Protein AF-A0A068NW41-F1 (afdb_monomer_lite)

Foldseek 3Di:
DLLVVLVVVVVVQLVQCVVVCVVVDPCCLVWDAGPVGFIFNDDDPVLQVVLLVCLVPVDDDDPDPPPDDFDPAWDFDQDPVRDTDTDGPVPRPRDDDDDPDDDPVNVSSSSCRTGPDD

Radius of gyration: 18.65 Å; chains: 1; bounding box: 36×26×56 Å

Secondary structure (DSSP, 8-state):
-HHHHHHHHHHHHHHHHHHTTGGG-TTGGG-EE-TTS-EE---SHHHHHHHHHHHHHSPP-TTSTT---PPSS-EEEE-TTS-EEEE-GGGS-S---------HHHHHHHTTTTTS--

Organism: NCBI:txid661478

Sequence (118 aa):
MAWEATLIRQLVDLREMDEIGTLKNEYRYFGVSAPRGSSWYNFDPASFLECGVRGTFGGWEQDDSTTRAYVPGQVAALNLEGQIVSVNPEDTGDPVIEVPEISWGQFREFLLCGQQYE

pLDDT: mean 76.51, std 11.96, range [41.84, 94.69]

Structure (mmCIF, N/CA/C/O backbone):
data_AF-A0A068NW41-F1
#
_entry.id   AF-A0A068NW41-F1
#
loop_
_atom_site.group_PDB
_atom_site.id
_atom_site.type_symbol
_atom_site.label_atom_id
_atom_site.label_alt_id
_atom_site.label_comp_id
_atom_site.label_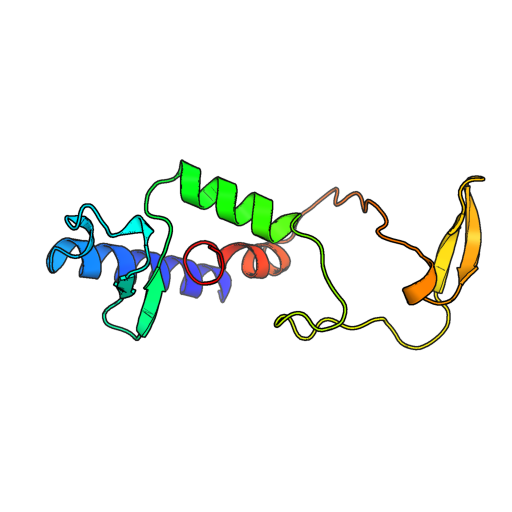asym_id
_atom_site.label_entity_id
_atom_site.label_seq_id
_atom_site.pdbx_PDB_ins_code
_atom_site.Cartn_x
_atom_site.Cartn_y
_atom_site.Cartn_z
_atom_site.occupancy
_atom_site.B_iso_or_equiv
_atom_site.auth_seq_id
_atom_site.auth_comp_id
_atom_site.auth_asym_id
_atom_site.auth_atom_id
_atom_site.pdbx_PDB_model_num
ATOM 1 N N . MET A 1 1 ? 16.597 -4.705 11.335 1.00 58.88 1 MET A N 1
ATOM 2 C CA . MET A 1 1 ? 16.774 -4.238 9.925 1.00 58.88 1 MET A CA 1
ATOM 3 C C . MET A 1 1 ? 15.649 -3.270 9.539 1.00 58.88 1 MET A C 1
ATOM 5 O O . MET A 1 1 ? 14.707 -3.146 10.306 1.00 58.88 1 MET A O 1
ATOM 9 N N . ALA A 1 2 ? 15.712 -2.571 8.395 1.00 71.12 2 ALA A N 1
ATOM 10 C CA . ALA A 1 2 ? 14.680 -1.587 8.015 1.00 71.12 2 ALA A CA 1
ATOM 11 C C . ALA A 1 2 ? 13.273 -2.202 7.838 1.00 71.12 2 ALA A C 1
ATOM 13 O O . ALA A 1 2 ? 12.301 -1.623 8.307 1.00 71.12 2 ALA A O 1
ATOM 14 N N . TRP A 1 3 ? 13.167 -3.397 7.241 1.00 70.62 3 TRP A N 1
ATOM 15 C CA . TRP A 1 3 ? 11.891 -4.114 7.075 1.00 70.62 3 TRP A CA 1
ATOM 16 C C . TRP A 1 3 ? 11.259 -4.520 8.418 1.00 70.62 3 TRP A C 1
ATOM 18 O O . TRP A 1 3 ? 10.056 -4.397 8.621 1.00 70.62 3 TRP A O 1
ATOM 28 N N . GLU A 1 4 ? 12.087 -4.956 9.364 1.00 77.12 4 GLU A N 1
ATOM 29 C CA . GLU A 1 4 ? 11.669 -5.378 10.702 1.00 77.12 4 GLU A CA 1
ATOM 30 C C . GLU A 1 4 ? 11.113 -4.194 11.500 1.00 77.12 4 GLU A C 1
ATOM 32 O O . GLU A 1 4 ? 10.090 -4.318 12.167 1.00 77.12 4 GLU A O 1
ATOM 37 N N . ALA A 1 5 ? 11.737 -3.019 11.367 1.00 82.00 5 ALA A N 1
ATOM 38 C CA . ALA A 1 5 ? 11.238 -1.788 11.970 1.00 82.00 5 ALA A CA 1
ATOM 39 C C . ALA A 1 5 ? 9.856 -1.391 11.415 1.00 82.00 5 ALA A C 1
ATOM 41 O O . ALA A 1 5 ? 8.996 -0.976 12.192 1.00 82.00 5 ALA A O 1
ATOM 42 N N . THR A 1 6 ? 9.618 -1.563 10.107 1.00 78.69 6 THR A N 1
ATOM 43 C CA . THR A 1 6 ? 8.300 -1.339 9.485 1.00 78.69 6 THR A CA 1
ATOM 44 C C . THR A 1 6 ? 7.242 -2.279 10.061 1.00 78.69 6 THR A C 1
ATOM 46 O O . THR A 1 6 ? 6.189 -1.813 10.494 1.00 78.69 6 THR A O 1
ATOM 49 N N . LEU A 1 7 ? 7.537 -3.581 10.146 1.00 77.88 7 LEU A N 1
ATOM 50 C CA . LEU A 1 7 ? 6.605 -4.566 10.706 1.00 77.88 7 LEU A CA 1
ATOM 51 C C . LEU A 1 7 ? 6.295 -4.291 12.178 1.00 77.88 7 LEU A C 1
ATOM 53 O O . LEU A 1 7 ? 5.133 -4.288 12.576 1.00 77.88 7 LEU A O 1
ATOM 57 N N . ILE A 1 8 ? 7.321 -4.013 12.988 1.00 85.62 8 ILE A N 1
ATOM 58 C CA . ILE A 1 8 ? 7.133 -3.656 14.397 1.00 85.62 8 ILE A CA 1
ATOM 59 C C . ILE A 1 8 ? 6.238 -2.423 14.496 1.00 85.62 8 ILE A C 1
ATOM 61 O O . ILE A 1 8 ? 5.291 -2.419 15.276 1.00 85.62 8 ILE A O 1
ATOM 65 N N . ARG A 1 9 ? 6.478 -1.392 13.683 1.00 84.94 9 ARG A N 1
ATOM 66 C CA . ARG A 1 9 ? 5.649 -0.188 13.696 1.00 84.94 9 ARG A CA 1
ATOM 67 C C . ARG A 1 9 ? 4.185 -0.487 13.367 1.00 84.94 9 ARG A C 1
ATOM 69 O O . ARG A 1 9 ? 3.306 -0.022 14.089 1.00 84.94 9 ARG A O 1
ATOM 76 N N . GLN A 1 10 ? 3.930 -1.276 12.329 1.00 84.06 10 GLN A N 1
ATOM 77 C CA . GLN A 1 10 ? 2.578 -1.673 11.937 1.00 84.06 10 GLN A CA 1
ATOM 78 C C . GLN A 1 10 ? 1.863 -2.458 13.043 1.00 84.06 10 GLN A C 1
ATOM 80 O O . GLN A 1 10 ? 0.703 -2.184 13.342 1.00 84.06 10 GLN A O 1
ATOM 85 N N . LEU A 1 11 ? 2.570 -3.372 13.715 1.00 87.12 11 LEU A N 1
ATOM 86 C CA . LEU A 1 11 ? 2.031 -4.120 14.854 1.00 87.12 11 LEU A CA 1
ATOM 87 C C . LEU A 1 11 ? 1.670 -3.210 16.031 1.00 87.12 11 LEU A C 1
ATOM 89 O O . LEU A 1 11 ? 0.625 -3.398 16.652 1.00 87.12 11 LEU A O 1
ATOM 93 N N . VAL A 1 12 ? 2.510 -2.217 16.343 1.00 90.94 12 VAL A N 1
ATOM 94 C CA . VAL A 1 12 ? 2.203 -1.270 17.423 1.00 90.94 12 VAL A CA 1
ATOM 95 C C . VAL A 1 12 ? 1.027 -0.366 17.033 1.00 90.94 12 VAL A C 1
ATOM 97 O O . VAL A 1 12 ? 0.210 -0.059 17.894 1.00 90.94 12 VAL A O 1
ATOM 100 N N . ASP A 1 13 ? 0.900 0.054 15.767 1.00 90.94 13 ASP A N 1
ATOM 101 C CA . ASP A 1 13 ? -0.246 0.859 15.305 1.00 90.94 13 ASP A CA 1
ATOM 102 C C . ASP A 1 13 ? -1.554 0.063 15.456 1.00 90.94 13 ASP A C 1
ATOM 104 O O . ASP A 1 13 ? -2.508 0.562 16.049 1.00 90.94 13 ASP A O 1
ATOM 108 N N . LEU A 1 14 ? -1.582 -1.194 14.994 1.00 88.19 14 LEU A N 1
ATOM 109 C CA . LEU A 1 14 ? -2.744 -2.081 15.125 1.00 88.19 14 LEU A CA 1
ATOM 110 C C . LEU A 1 14 ? -3.146 -2.301 16.583 1.00 88.19 14 LEU A C 1
ATOM 112 O O . LEU A 1 14 ? -4.325 -2.210 16.919 1.00 88.19 14 LEU A O 1
ATOM 116 N N . ARG A 1 15 ? -2.166 -2.562 17.452 1.00 91.00 15 ARG A N 1
ATOM 117 C CA . ARG A 1 15 ? -2.417 -2.790 18.874 1.00 91.00 15 ARG A CA 1
ATOM 118 C C . ARG A 1 15 ? -3.016 -1.560 19.550 1.00 91.00 15 ARG A C 1
ATOM 120 O O . ARG A 1 15 ? -4.010 -1.683 20.254 1.00 91.00 15 ARG A O 1
ATOM 127 N N . GLU A 1 16 ? -2.444 -0.381 19.328 1.00 93.31 16 GLU A N 1
ATOM 128 C CA . GLU A 1 16 ? -2.970 0.849 19.927 1.00 93.31 16 GLU A CA 1
ATOM 129 C C . GLU A 1 16 ? -4.366 1.186 19.392 1.00 93.31 16 GLU A C 1
ATOM 131 O O . GLU A 1 16 ? -5.232 1.597 20.161 1.00 93.31 16 GLU A O 1
ATOM 136 N N . MET A 1 17 ? -4.615 0.967 18.095 1.00 93.50 17 MET A N 1
ATOM 137 C CA . MET A 1 17 ? -5.943 1.140 17.500 1.00 93.50 17 MET A CA 1
ATOM 138 C C . MET A 1 17 ? -6.986 0.178 18.087 1.00 93.50 17 MET A C 1
ATOM 140 O O . MET A 1 17 ? -8.148 0.564 18.221 1.00 93.50 17 MET A O 1
ATOM 144 N N . ASP A 1 18 ? -6.606 -1.050 18.445 1.00 93.00 18 ASP A N 1
ATOM 145 C CA . ASP A 1 18 ? -7.497 -1.980 19.148 1.00 93.00 18 ASP A CA 1
ATOM 146 C C . ASP A 1 18 ? -7.773 -1.518 20.589 1.00 93.00 18 ASP A C 1
ATOM 148 O O . ASP A 1 18 ? -8.930 -1.448 21.017 1.00 93.00 18 ASP A O 1
ATOM 152 N N . GLU A 1 19 ? -6.720 -1.111 21.308 1.00 94.69 19 GLU A N 1
ATOM 153 C CA . GLU A 1 19 ? -6.788 -0.643 22.699 1.00 94.69 19 GLU A CA 1
ATOM 154 C C . GLU A 1 19 ? -7.717 0.575 22.857 1.00 94.69 19 GLU A C 1
ATOM 156 O O . GLU A 1 19 ? -8.495 0.635 23.812 1.00 94.69 19 GLU A O 1
ATOM 161 N N . ILE A 1 20 ? -7.706 1.513 21.902 1.00 93.19 20 ILE A N 1
ATOM 162 C CA . ILE A 1 20 ? -8.591 2.695 21.913 1.00 93.19 20 ILE A CA 1
ATOM 163 C C . ILE A 1 20 ? -9.933 2.471 21.198 1.00 93.19 20 ILE A C 1
ATOM 165 O O . ILE A 1 20 ? -10.765 3.375 21.141 1.00 93.19 20 ILE A O 1
ATOM 169 N N . GLY A 1 21 ? -10.169 1.273 20.657 1.00 93.31 21 GLY A N 1
ATOM 170 C CA . GLY A 1 21 ? -11.427 0.897 20.013 1.00 93.31 21 GLY A CA 1
ATOM 171 C C . GLY A 1 21 ? -11.612 1.386 18.574 1.00 93.31 21 GLY A C 1
ATOM 172 O O . GLY A 1 21 ? -12.683 1.158 18.013 1.00 93.31 21 GLY A O 1
ATOM 173 N N . THR A 1 22 ? -10.597 1.982 17.939 1.00 93.31 22 THR A N 1
ATOM 174 C CA . THR A 1 22 ? -10.629 2.378 16.517 1.00 93.31 22 THR A CA 1
ATOM 175 C C . THR A 1 22 ? -10.993 1.199 15.613 1.00 93.31 22 THR A C 1
ATOM 177 O O . THR A 1 22 ? -11.809 1.351 14.706 1.00 93.31 22 THR A O 1
ATOM 180 N N . LEU A 1 23 ? -10.470 -0.002 15.892 1.00 90.94 23 LEU A N 1
ATOM 181 C CA . LEU A 1 23 ? -10.764 -1.201 15.090 1.00 90.94 23 LEU A CA 1
ATOM 182 C C . LEU A 1 23 ? -12.200 -1.725 15.253 1.00 90.94 23 LEU A C 1
ATOM 184 O O . LEU A 1 23 ? -12.669 -2.511 14.430 1.00 90.94 23 LEU A O 1
ATOM 188 N N . LYS A 1 24 ? -12.926 -1.275 16.282 1.00 91.94 24 LYS A N 1
ATOM 189 C CA . LYS A 1 24 ? -14.337 -1.631 16.502 1.00 91.94 24 LYS A CA 1
ATOM 190 C C . LYS A 1 24 ? -15.285 -0.772 15.666 1.00 91.94 24 LYS A C 1
ATOM 192 O O . LYS A 1 24 ? -16.465 -1.094 15.584 1.00 91.94 24 LYS A O 1
ATOM 197 N N . ASN A 1 25 ? -14.784 0.296 15.040 1.00 90.94 25 ASN A N 1
ATOM 198 C CA . ASN A 1 25 ? -15.554 1.097 14.101 1.00 90.94 25 ASN A CA 1
ATOM 199 C C . ASN A 1 25 ? -15.933 0.242 12.877 1.00 90.94 25 ASN A C 1
ATOM 201 O O . ASN A 1 25 ? -15.064 -0.313 12.199 1.00 90.94 25 ASN A O 1
ATOM 205 N N . GLU A 1 26 ? -17.229 0.135 12.591 1.00 91.00 26 GLU A N 1
ATOM 206 C CA . GLU A 1 26 ? -17.747 -0.576 11.416 1.00 91.00 26 GLU A CA 1
ATOM 207 C C . GLU A 1 26 ? -17.349 0.112 10.100 1.00 91.00 26 GLU A C 1
ATOM 209 O O . GLU A 1 26 ? -17.138 -0.556 9.091 1.00 91.00 26 GLU A O 1
ATOM 214 N N . TYR A 1 27 ? -17.120 1.427 10.141 1.00 88.62 27 TYR A N 1
ATOM 215 C CA . TYR A 1 27 ? -16.691 2.246 9.007 1.00 88.62 27 TYR A CA 1
ATOM 216 C C . TYR A 1 27 ? -15.165 2.315 8.844 1.00 88.62 27 TYR A C 1
ATOM 218 O O . TYR A 1 27 ? -14.676 3.108 8.047 1.00 88.62 27 TYR A O 1
ATOM 226 N N . ARG A 1 28 ? -14.381 1.509 9.577 1.00 89.25 28 ARG A N 1
ATOM 227 C CA . ARG A 1 28 ? -12.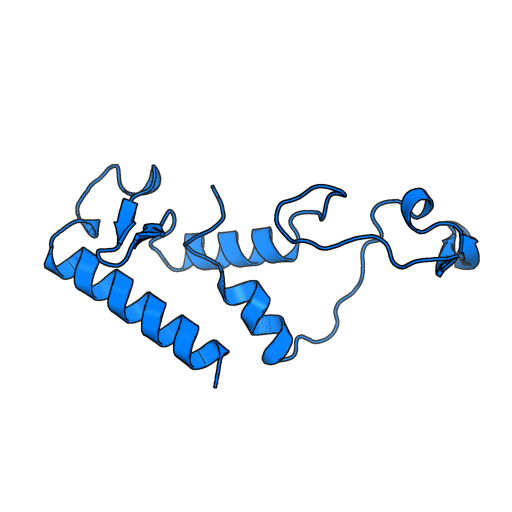904 1.586 9.553 1.00 89.25 28 ARG A CA 1
ATOM 228 C C . ARG A 1 28 ? -12.282 1.396 8.164 1.00 89.25 28 ARG A C 1
ATOM 230 O O . ARG A 1 28 ? -11.211 1.927 7.904 1.00 89.25 28 ARG A O 1
ATOM 237 N N . TYR A 1 29 ? -12.959 0.672 7.275 1.00 83.31 29 TYR A N 1
ATOM 238 C CA . TYR A 1 29 ? -12.501 0.427 5.905 1.00 83.31 29 TYR A CA 1
ATOM 239 C C . TYR A 1 29 ? -12.587 1.667 4.995 1.00 83.31 29 TYR A C 1
ATOM 241 O O . TYR A 1 29 ? -12.021 1.645 3.913 1.00 83.31 29 TYR A O 1
ATOM 249 N N . PHE A 1 30 ? -13.224 2.763 5.435 1.00 85.12 30 PHE A N 1
ATOM 250 C CA . PHE A 1 30 ? -13.154 4.073 4.765 1.00 85.12 30 PHE A CA 1
ATOM 251 C C . PHE A 1 30 ? -11.894 4.877 5.127 1.00 85.12 30 PHE A C 1
ATOM 253 O O . PHE A 1 30 ? -11.772 6.039 4.751 1.00 85.12 30 PHE A O 1
ATOM 260 N N . GLY A 1 31 ? -10.979 4.287 5.896 1.00 87.25 31 GLY A N 1
ATOM 261 C CA . GLY A 1 31 ? -9.771 4.950 6.362 1.00 87.25 31 GLY A CA 1
ATOM 262 C C . GLY A 1 31 ? -9.859 5.364 7.827 1.00 87.25 31 GLY A C 1
ATOM 263 O O . GLY A 1 31 ? -10.821 5.992 8.276 1.00 87.25 31 GLY A O 1
ATOM 264 N N . VAL A 1 32 ? -8.817 5.039 8.590 1.00 89.75 32 VAL A N 1
ATOM 265 C CA . VAL A 1 32 ? -8.617 5.528 9.962 1.00 89.75 32 VAL A CA 1
ATOM 266 C C . VAL A 1 32 ? -7.197 6.045 10.145 1.00 89.75 32 VAL A C 1
ATOM 268 O O . VAL A 1 32 ? -6.265 5.579 9.493 1.00 89.75 32 VAL A O 1
ATOM 271 N N . SER A 1 33 ? -7.020 6.984 11.070 1.00 89.81 33 SER A N 1
ATOM 272 C CA . SER A 1 33 ? -5.694 7.453 11.468 1.00 89.81 33 SER A CA 1
ATOM 273 C C . SER A 1 33 ? -5.216 6.684 12.694 1.00 89.81 33 SER A C 1
ATOM 275 O O . SER A 1 33 ? -5.874 6.688 13.737 1.00 89.81 33 SER A O 1
ATOM 277 N N . ALA A 1 34 ? -4.046 6.063 12.595 1.00 87.75 34 ALA A N 1
ATOM 278 C CA . ALA A 1 34 ? -3.344 5.546 13.756 1.00 87.75 34 ALA A CA 1
ATOM 279 C C . ALA A 1 34 ? -2.915 6.712 14.669 1.00 87.75 34 ALA A C 1
ATOM 281 O O . ALA A 1 34 ? -2.664 7.820 14.179 1.00 87.75 34 ALA A O 1
ATOM 282 N N . PRO A 1 35 ? -2.735 6.481 15.984 1.00 85.44 35 PRO A N 1
ATOM 283 C CA . PRO A 1 35 ? -2.363 7.528 16.947 1.00 85.44 35 PRO A CA 1
ATOM 284 C C . PRO A 1 35 ? -1.107 8.326 16.584 1.00 85.44 35 PRO A C 1
ATOM 286 O O . PRO A 1 35 ? -0.898 9.437 17.064 1.00 85.44 35 PRO A O 1
ATOM 289 N N . ARG A 1 36 ? -0.256 7.758 15.728 1.00 82.06 36 ARG A N 1
ATOM 290 C CA . ARG A 1 36 ? 1.016 8.341 15.310 1.00 82.06 36 ARG A CA 1
ATOM 291 C C . ARG A 1 36 ? 1.004 8.912 13.891 1.00 82.06 36 ARG A C 1
ATOM 293 O O . ARG A 1 36 ? 2.073 9.192 13.355 1.00 82.06 36 ARG A O 1
ATOM 300 N N . GLY A 1 37 ? -0.182 9.086 13.308 1.00 83.44 37 GLY A N 1
ATOM 301 C CA . GLY A 1 37 ? -0.411 9.854 12.082 1.00 83.44 37 GLY A CA 1
ATOM 302 C C . GLY A 1 37 ? -0.433 9.058 10.775 1.00 83.44 37 GLY A C 1
ATOM 303 O O . GLY A 1 37 ? -0.705 9.648 9.737 1.00 83.44 37 GLY A O 1
ATOM 304 N N . SER A 1 38 ? -0.173 7.750 10.799 1.00 82.81 38 SER A N 1
ATOM 305 C CA . SER A 1 38 ? -0.326 6.863 9.636 1.00 82.81 38 SER A CA 1
ATOM 306 C C . SER A 1 38 ? -1.808 6.630 9.322 1.00 82.81 38 SER A C 1
ATOM 308 O O . SER A 1 38 ? -2.591 6.365 10.233 1.00 82.81 38 SER A O 1
ATOM 310 N N . SER A 1 39 ? -2.193 6.687 8.048 1.00 84.81 39 SER A N 1
ATOM 311 C CA . SER A 1 39 ? -3.523 6.262 7.585 1.00 84.81 39 SER A CA 1
ATOM 312 C C . SER A 1 39 ? -3.580 4.743 7.418 1.00 84.81 39 SER A C 1
ATOM 314 O O . SER A 1 39 ? -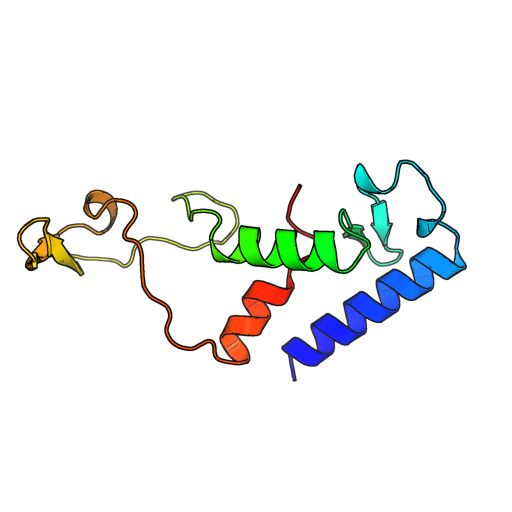2.556 4.131 7.130 1.00 84.81 39 SER A O 1
ATOM 316 N N . TRP A 1 40 ? -4.751 4.141 7.621 1.00 86.56 40 TRP A N 1
ATOM 317 C CA . TRP A 1 40 ? -4.978 2.695 7.559 1.00 86.56 40 TRP A CA 1
ATOM 318 C C . TRP A 1 40 ? -6.287 2.354 6.847 1.00 86.56 40 TRP A C 1
ATOM 320 O O . TRP A 1 40 ? -7.320 2.908 7.220 1.00 86.56 40 TRP A O 1
ATOM 330 N N . TYR A 1 41 ? -6.252 1.407 5.902 1.00 82.94 41 TYR A N 1
ATOM 331 C CA . TYR A 1 41 ? -7.426 0.992 5.105 1.00 82.94 41 TYR A CA 1
ATOM 332 C C . TYR A 1 41 ? -7.723 -0.520 5.151 1.00 82.94 41 TYR A C 1
ATOM 334 O O . TYR A 1 41 ? -8.842 -0.950 4.874 1.00 82.94 41 TYR A O 1
ATOM 342 N N . ASN A 1 42 ? -6.758 -1.337 5.575 1.00 83.00 42 ASN A N 1
ATOM 343 C CA . ASN A 1 42 ? -6.835 -2.799 5.597 1.00 83.00 42 ASN A CA 1
ATOM 344 C C . ASN A 1 42 ? -6.491 -3.345 6.993 1.00 83.00 42 ASN A C 1
ATOM 346 O O . ASN A 1 42 ? -5.563 -2.876 7.652 1.00 83.00 42 ASN A O 1
ATOM 350 N N . PHE A 1 43 ? -7.274 -4.321 7.467 1.00 83.81 43 PHE A N 1
ATOM 351 C CA . PHE A 1 43 ? -7.289 -4.748 8.881 1.00 83.81 43 PHE A CA 1
ATOM 352 C C . PHE A 1 43 ? -7.352 -6.264 9.076 1.00 83.81 43 PHE A C 1
ATOM 354 O O . PHE A 1 43 ? -7.389 -6.739 10.210 1.00 83.81 43 PHE A O 1
ATOM 361 N N . ASP A 1 44 ? -7.374 -7.031 7.991 1.00 80.38 44 ASP A N 1
ATOM 362 C CA . ASP A 1 44 ? -7.392 -8.487 8.021 1.00 80.38 44 ASP A CA 1
ATOM 363 C C . ASP A 1 44 ? -6.311 -9.046 7.084 1.00 80.38 44 ASP A C 1
ATOM 365 O O . ASP A 1 44 ? -5.886 -8.359 6.153 1.00 80.38 44 ASP A O 1
ATOM 369 N N . PRO A 1 45 ? -5.829 -10.280 7.315 1.00 71.94 45 PRO A N 1
ATOM 370 C CA . PRO A 1 45 ? -4.741 -10.841 6.522 1.00 71.94 45 PRO A CA 1
ATOM 371 C C . PRO A 1 45 ? -5.016 -10.880 5.015 1.00 71.94 45 PRO A C 1
ATOM 373 O O . PRO A 1 45 ? -4.079 -10.737 4.236 1.00 71.94 45 PRO A O 1
ATOM 376 N N . ALA A 1 46 ? -6.272 -11.065 4.595 1.00 71.44 46 ALA A N 1
ATOM 377 C CA . ALA A 1 46 ? -6.612 -11.150 3.180 1.00 71.44 46 ALA A CA 1
ATOM 378 C C . ALA A 1 46 ? -6.519 -9.774 2.509 1.00 71.44 46 ALA A C 1
ATOM 380 O O . ALA A 1 46 ? -5.803 -9.653 1.518 1.00 71.44 46 ALA A O 1
ATOM 381 N N . SER A 1 47 ? -7.130 -8.735 3.091 1.00 72.62 47 SER A N 1
ATOM 382 C CA . SER A 1 47 ? -7.012 -7.356 2.584 1.00 72.62 47 SER A CA 1
ATOM 383 C C . SER A 1 47 ? -5.567 -6.846 2.607 1.00 72.62 47 SER A C 1
ATOM 385 O O . SER A 1 47 ? -5.141 -6.115 1.715 1.00 72.62 47 SER A O 1
ATOM 387 N N . PHE A 1 48 ? -4.769 -7.292 3.579 1.00 70.75 48 PHE A N 1
ATOM 388 C CA . PHE A 1 48 ? -3.329 -7.040 3.617 1.00 70.75 48 PHE A CA 1
ATOM 389 C C . PHE A 1 48 ? -2.568 -7.659 2.444 1.00 70.75 48 PHE A C 1
ATOM 391 O O . PHE A 1 48 ? -1.768 -6.976 1.804 1.00 70.75 48 PHE A O 1
ATOM 398 N N . LEU A 1 49 ? -2.798 -8.945 2.171 1.00 66.19 49 LEU A N 1
ATOM 399 C CA . LEU A 1 49 ? -2.140 -9.652 1.073 1.00 66.19 49 LEU A CA 1
ATOM 400 C C . LEU A 1 49 ? -2.599 -9.117 -0.285 1.00 66.19 49 LEU A C 1
ATOM 402 O O . LEU A 1 49 ? -1.770 -8.933 -1.169 1.00 66.19 49 LEU A O 1
ATOM 406 N N . GLU A 1 50 ? -3.887 -8.817 -0.439 1.00 68.62 50 GLU A N 1
ATOM 407 C CA . GLU A 1 50 ? -4.447 -8.211 -1.647 1.00 68.62 50 GLU A CA 1
ATOM 408 C C . GLU A 1 50 ? -3.822 -6.843 -1.930 1.00 68.62 50 GLU A C 1
ATOM 410 O O . GLU A 1 50 ? -3.334 -6.615 -3.034 1.00 68.62 50 GLU A O 1
ATOM 415 N N . CYS A 1 51 ? -3.752 -5.966 -0.923 1.00 71.12 51 CYS A N 1
ATOM 416 C CA . CYS A 1 51 ? -3.079 -4.674 -1.038 1.00 71.12 51 CYS A CA 1
ATOM 417 C C . CYS A 1 51 ? -1.600 -4.838 -1.413 1.00 71.12 51 CYS A C 1
ATOM 419 O O . CYS A 1 51 ? -1.089 -4.057 -2.210 1.00 71.12 51 CYS A O 1
ATOM 421 N N . GLY A 1 52 ? -0.915 -5.853 -0.881 1.00 68.06 52 GLY A N 1
ATOM 422 C CA . GLY A 1 52 ? 0.478 -6.133 -1.231 1.00 68.06 52 GLY A CA 1
ATOM 423 C C . GLY A 1 52 ? 0.657 -6.606 -2.653 1.00 68.06 52 GLY A C 1
ATOM 424 O O . GLY A 1 52 ? 1.525 -6.101 -3.360 1.00 68.06 52 GLY A O 1
ATOM 425 N N . VAL A 1 53 ? -0.201 -7.511 -3.112 1.00 67.00 53 VAL A N 1
ATOM 426 C CA . VAL A 1 53 ? -0.210 -7.970 -4.502 1.00 67.00 53 VAL A CA 1
ATOM 427 C C . VAL A 1 53 ? -0.549 -6.804 -5.434 1.00 67.00 53 VAL A C 1
ATOM 429 O O . VAL A 1 53 ? 0.166 -6.576 -6.406 1.00 67.00 53 VAL A O 1
ATOM 432 N N . ARG A 1 54 ? -1.563 -5.994 -5.111 1.00 66.94 54 ARG A N 1
ATOM 433 C CA . ARG A 1 54 ? -1.925 -4.803 -5.889 1.00 66.94 54 ARG A CA 1
ATOM 434 C C . ARG A 1 54 ? -0.840 -3.731 -5.860 1.00 66.94 54 ARG A C 1
ATOM 436 O O . ARG A 1 54 ? -0.611 -3.120 -6.884 1.00 66.94 54 ARG A O 1
ATOM 443 N N . GLY A 1 55 ? -0.134 -3.513 -4.757 1.00 63.62 55 GLY A N 1
ATOM 444 C CA . GLY A 1 55 ? 1.023 -2.609 -4.724 1.00 63.62 55 GLY A CA 1
ATOM 445 C C . GLY A 1 55 ? 2.232 -3.154 -5.495 1.00 63.62 55 GLY A C 1
ATOM 446 O O . GLY A 1 55 ? 3.063 -2.384 -5.964 1.00 63.62 55 GLY A O 1
ATOM 447 N N . THR A 1 56 ? 2.320 -4.479 -5.654 1.00 63.31 56 THR A N 1
ATOM 448 C CA . THR A 1 56 ? 3.400 -5.147 -6.399 1.00 63.31 56 THR A CA 1
ATOM 449 C C . THR A 1 56 ? 3.164 -5.114 -7.911 1.00 63.31 56 THR A C 1
ATOM 451 O O . THR A 1 56 ? 4.117 -4.953 -8.668 1.00 63.31 56 THR A O 1
ATOM 454 N N . PHE A 1 57 ? 1.910 -5.264 -8.351 1.00 61.47 57 PHE A N 1
ATOM 455 C CA . PHE A 1 57 ? 1.536 -5.363 -9.772 1.00 61.47 57 PHE A CA 1
ATOM 456 C C . PHE A 1 57 ? 0.655 -4.217 -10.275 1.00 61.47 57 PHE A C 1
ATOM 458 O O . PHE A 1 57 ? 0.326 -4.162 -11.458 1.00 61.47 57 PHE A O 1
ATOM 465 N N . GLY A 1 58 ? 0.236 -3.320 -9.389 1.00 62.03 58 GLY A N 1
ATOM 466 C CA . GLY A 1 58 ? -0.402 -2.065 -9.747 1.00 62.03 58 GLY A CA 1
ATOM 467 C C . GLY A 1 58 ? 0.601 -1.280 -10.566 1.00 62.03 58 GLY A C 1
ATOM 468 O O . GLY A 1 58 ? 1.724 -1.056 -10.111 1.00 62.03 58 GLY A O 1
ATOM 469 N N . GLY A 1 59 ? 0.218 -0.980 -11.805 1.00 62.28 59 GLY A N 1
ATOM 470 C CA . GLY A 1 59 ? 1.100 -0.374 -12.791 1.00 62.28 59 GLY A CA 1
ATOM 471 C C . GLY A 1 59 ? 1.837 0.841 -12.235 1.00 62.28 59 GLY A C 1
ATOM 472 O O . GLY A 1 59 ? 1.349 1.550 -11.354 1.00 62.28 59 GLY A O 1
ATOM 473 N N . TRP A 1 60 ? 3.047 1.052 -12.736 1.00 70.38 60 TRP A N 1
ATOM 474 C CA . TRP A 1 60 ? 3.734 2.322 -12.564 1.00 70.38 60 TRP A CA 1
ATOM 475 C C . TRP A 1 60 ? 3.237 3.295 -13.635 1.00 70.38 60 TRP A C 1
ATOM 477 O O . TRP A 1 60 ? 3.110 2.903 -14.791 1.00 70.38 60 TRP A O 1
ATOM 487 N N . GLU A 1 61 ? 3.006 4.553 -13.261 1.00 68.69 61 GLU A N 1
ATOM 488 C CA . GLU A 1 61 ? 2.732 5.635 -14.209 1.00 68.69 61 GLU A CA 1
ATOM 489 C C . GLU A 1 61 ? 3.788 6.739 -14.067 1.00 68.69 61 GLU A C 1
ATOM 491 O O . GLU A 1 61 ? 4.209 7.093 -12.959 1.00 68.69 61 GLU A O 1
ATOM 496 N N . GLN A 1 62 ? 4.213 7.300 -15.202 1.00 61.88 62 GLN A N 1
ATOM 497 C CA . GLN A 1 62 ? 5.030 8.508 -15.245 1.00 61.88 62 GLN A CA 1
ATOM 498 C C . GLN A 1 62 ? 4.185 9.640 -14.642 1.00 61.88 62 GLN A C 1
ATOM 500 O O . GLN A 1 62 ? 3.199 10.026 -15.253 1.00 61.88 62 GLN A O 1
ATOM 505 N N . ASP A 1 63 ? 4.548 10.101 -13.439 1.00 68.12 63 ASP A N 1
ATOM 506 C CA . ASP A 1 63 ? 3.863 11.104 -12.589 1.00 68.12 63 ASP A CA 1
ATOM 507 C C . ASP A 1 63 ? 3.095 10.553 -11.371 1.00 68.12 63 ASP A C 1
ATOM 509 O O . ASP A 1 63 ? 2.461 11.320 -10.637 1.00 68.12 63 ASP A O 1
ATOM 513 N N . ASP A 1 64 ? 3.203 9.255 -11.074 1.00 69.44 64 ASP A N 1
ATOM 514 C CA . ASP A 1 64 ? 2.742 8.742 -9.784 1.00 69.44 64 ASP A CA 1
ATOM 515 C C . ASP A 1 64 ? 3.586 9.285 -8.598 1.00 69.44 64 ASP A C 1
ATOM 517 O O . ASP A 1 64 ? 4.653 9.896 -8.736 1.00 69.44 64 ASP A O 1
ATOM 521 N N . SER A 1 65 ? 3.114 9.057 -7.371 1.00 60.28 65 SER A N 1
ATOM 522 C CA . SER A 1 65 ? 3.762 9.553 -6.147 1.00 60.28 65 SER A CA 1
ATOM 523 C C . SER A 1 65 ? 5.054 8.817 -5.769 1.00 60.28 65 SER A C 1
ATOM 525 O O . SER A 1 65 ? 5.651 9.111 -4.730 1.00 60.28 65 SER A O 1
ATOM 527 N N . THR A 1 66 ? 5.511 7.860 -6.580 1.00 62.31 66 THR A N 1
ATOM 528 C CA . THR A 1 66 ? 6.596 6.947 -6.203 1.00 62.31 66 THR A CA 1
ATOM 529 C C . THR A 1 66 ? 7.981 7.460 -6.569 1.00 62.31 66 THR A C 1
ATOM 531 O O . THR A 1 66 ? 8.974 6.804 -6.260 1.00 62.31 66 THR A O 1
ATOM 534 N N . THR A 1 67 ? 8.084 8.629 -7.213 1.00 65.56 67 THR A N 1
ATOM 535 C CA . THR A 1 67 ? 9.344 9.242 -7.690 1.00 65.56 67 THR A CA 1
ATOM 536 C C . THR A 1 67 ? 10.128 8.396 -8.707 1.00 65.56 67 THR A C 1
ATOM 538 O O . THR A 1 67 ? 11.222 8.782 -9.121 1.00 65.56 67 THR A O 1
ATOM 541 N N . ARG A 1 68 ? 9.569 7.256 -9.135 1.00 69.31 68 ARG A N 1
ATOM 542 C CA . ARG A 1 68 ? 10.081 6.425 -10.227 1.00 69.31 68 ARG A CA 1
ATOM 543 C C . ARG A 1 68 ? 9.956 7.202 -11.544 1.00 69.31 68 ARG A C 1
ATOM 545 O O . ARG A 1 68 ? 8.933 7.824 -11.811 1.00 69.31 68 ARG A O 1
ATOM 552 N N . ALA A 1 69 ? 11.005 7.160 -12.357 1.00 77.12 69 ALA A N 1
ATOM 553 C CA . ALA A 1 69 ? 11.069 7.808 -13.662 1.00 77.12 69 ALA A CA 1
ATOM 554 C C . ALA A 1 69 ? 11.751 6.879 -14.668 1.00 77.12 69 ALA A C 1
ATOM 556 O O . ALA A 1 69 ? 12.520 5.993 -14.280 1.00 77.12 69 ALA A O 1
ATOM 557 N N . TYR A 1 70 ? 11.511 7.117 -15.958 1.00 80.75 70 TYR A N 1
ATOM 558 C CA . TYR A 1 70 ? 12.258 6.444 -17.011 1.00 80.75 70 TYR A CA 1
ATOM 559 C C . TYR A 1 70 ? 13.761 6.674 -16.850 1.00 80.75 70 TYR A C 1
ATOM 561 O O . TYR A 1 70 ? 14.223 7.768 -16.510 1.00 80.75 70 TYR A O 1
ATOM 569 N N . VAL A 1 71 ? 14.535 5.622 -17.108 1.00 82.12 71 VAL A N 1
ATOM 570 C CA . VAL A 1 71 ? 15.992 5.737 -17.153 1.00 82.12 71 VAL A CA 1
ATOM 571 C C . VAL A 1 71 ? 16.403 6.646 -18.318 1.00 82.12 71 VAL A C 1
ATOM 573 O O . VAL A 1 71 ? 15.779 6.608 -19.376 1.00 82.12 71 VAL A O 1
ATOM 576 N N . PRO A 1 72 ? 17.441 7.479 -18.161 1.00 82.75 72 PRO A N 1
ATOM 577 C CA . PRO A 1 72 ? 17.868 8.369 -19.231 1.00 82.75 72 PRO A CA 1
ATOM 578 C C . PRO A 1 72 ? 18.533 7.596 -20.379 1.00 82.75 72 PRO A C 1
ATOM 580 O O . PRO A 1 72 ? 19.383 6.735 -20.151 1.00 82.75 72 PRO A O 1
ATOM 583 N N . GLY A 1 73 ? 18.218 7.989 -21.615 1.00 88.19 73 GLY A N 1
ATOM 584 C CA . GLY A 1 73 ? 18.800 7.418 -22.833 1.00 88.19 73 GLY A CA 1
ATOM 585 C C . GLY A 1 73 ? 18.002 6.242 -23.398 1.00 88.19 73 GLY A C 1
ATOM 586 O O . GLY A 1 73 ? 16.915 5.924 -22.927 1.00 88.19 73 GLY A O 1
ATOM 587 N N . GLN A 1 74 ? 18.537 5.617 -24.449 1.00 90.69 74 GLN A N 1
ATOM 588 C CA . GLN A 1 74 ? 17.896 4.447 -25.047 1.00 90.69 74 GLN A CA 1
ATOM 589 C C . GLN A 1 74 ? 18.149 3.190 -24.216 1.00 90.69 74 GLN A C 1
ATOM 591 O O . GLN A 1 74 ? 19.240 2.995 -23.676 1.00 90.69 74 GLN A O 1
ATOM 596 N N . VAL A 1 75 ? 17.144 2.320 -24.167 1.00 86.94 75 VAL A N 1
ATOM 597 C CA . VAL A 1 75 ? 17.202 1.020 -23.498 1.00 86.94 75 VAL A CA 1
ATOM 598 C C . VAL A 1 75 ? 17.106 -0.111 -24.509 1.00 86.94 75 VAL A C 1
ATOM 600 O O . VAL A 1 75 ? 16.519 0.032 -25.581 1.00 86.94 75 VAL A O 1
ATOM 603 N N . ALA A 1 76 ? 17.689 -1.251 -24.149 1.00 87.94 76 ALA A N 1
ATOM 604 C CA . ALA A 1 76 ? 17.499 -2.494 -24.876 1.00 87.94 76 ALA A CA 1
ATOM 605 C C . ALA A 1 76 ? 16.164 -3.124 -24.453 1.00 87.94 76 ALA A C 1
ATOM 607 O O . ALA A 1 76 ? 15.985 -3.443 -23.278 1.00 87.94 76 ALA A O 1
ATOM 608 N N . ALA A 1 77 ? 15.252 -3.320 -25.402 1.00 82.62 77 ALA A N 1
ATOM 609 C CA . ALA A 1 77 ? 13.964 -3.974 -25.185 1.00 82.62 77 ALA A CA 1
ATOM 610 C C . ALA A 1 77 ? 13.749 -5.105 -26.196 1.00 82.62 77 ALA A C 1
ATOM 612 O O . ALA A 1 77 ? 14.385 -5.130 -27.249 1.00 82.62 77 ALA A O 1
ATOM 613 N N . LEU A 1 78 ? 12.856 -6.043 -25.880 1.00 80.88 78 LEU A N 1
ATOM 614 C CA . LEU A 1 78 ? 12.400 -7.057 -26.830 1.00 80.88 78 LEU A CA 1
ATOM 615 C C . LEU A 1 78 ? 11.207 -6.507 -27.616 1.00 80.88 78 LEU A C 1
ATOM 617 O O . LEU A 1 78 ? 10.230 -6.068 -27.013 1.00 80.88 78 LEU A O 1
ATOM 621 N N . ASN A 1 79 ? 11.273 -6.537 -28.948 1.00 81.38 79 ASN A N 1
ATOM 622 C CA . ASN A 1 79 ? 10.100 -6.274 -29.785 1.00 81.38 79 ASN A CA 1
ATOM 623 C C . ASN A 1 79 ? 9.165 -7.501 -29.840 1.00 81.38 79 ASN A C 1
ATOM 625 O O . ASN A 1 79 ? 9.472 -8.566 -29.298 1.00 81.38 79 ASN A O 1
ATOM 629 N N . LEU A 1 80 ? 8.019 -7.362 -30.516 1.00 77.06 80 LEU A N 1
ATOM 630 C CA . LEU A 1 80 ? 7.027 -8.438 -30.670 1.00 77.06 80 LEU A CA 1
ATOM 631 C C . LEU A 1 80 ? 7.590 -9.667 -31.406 1.00 77.06 80 LEU A C 1
ATOM 633 O O . LEU A 1 80 ? 7.092 -10.778 -31.237 1.00 77.06 80 LEU A O 1
ATOM 637 N N . GLU A 1 81 ? 8.649 -9.481 -32.190 1.00 83.62 81 GLU A N 1
ATOM 638 C CA . GLU A 1 81 ? 9.382 -10.530 -32.895 1.00 83.62 81 GLU A CA 1
ATOM 639 C C . GLU A 1 81 ? 10.492 -11.182 -32.043 1.00 83.62 81 GLU A C 1
ATOM 641 O O . GLU A 1 81 ? 11.225 -12.041 -32.538 1.00 83.62 81 GLU A O 1
ATOM 646 N N . GLY A 1 82 ? 10.634 -10.796 -30.769 1.00 79.81 82 GLY A N 1
ATOM 647 C CA . GLY A 1 82 ? 11.625 -11.347 -29.838 1.00 79.81 82 GLY A CA 1
ATOM 648 C C . GLY A 1 82 ? 13.064 -10.891 -30.099 1.00 79.81 82 GLY A C 1
ATOM 649 O O . GLY A 1 82 ? 14.012 -11.535 -29.649 1.00 79.81 82 GLY A O 1
ATOM 650 N N . GLN A 1 83 ? 13.255 -9.800 -30.839 1.00 85.06 83 GLN A N 1
ATOM 651 C CA . GLN A 1 83 ? 14.560 -9.218 -31.141 1.00 85.06 83 GLN A CA 1
ATOM 652 C C . GLN A 1 83 ? 14.897 -8.102 -30.156 1.00 85.06 83 GLN A C 1
ATOM 654 O O . GLN A 1 83 ? 14.036 -7.307 -29.782 1.00 85.06 83 GLN A O 1
ATOM 659 N N . ILE A 1 84 ? 16.175 -8.013 -29.783 1.00 87.69 84 ILE A N 1
ATOM 660 C CA . ILE A 1 84 ? 16.679 -6.908 -28.968 1.00 87.69 84 ILE A CA 1
ATOM 661 C C . ILE A 1 84 ? 16.777 -5.658 -29.846 1.00 87.69 84 ILE A C 1
ATOM 663 O O . ILE A 1 84 ? 17.531 -5.636 -30.821 1.00 87.69 84 ILE A O 1
ATOM 667 N N . VAL A 1 85 ? 16.041 -4.617 -29.477 1.00 89.31 85 VAL A N 1
ATOM 668 C CA . VAL A 1 85 ? 16.001 -3.317 -30.151 1.00 89.31 85 VAL A CA 1
ATOM 669 C C . VAL A 1 85 ? 16.373 -2.197 -29.184 1.00 89.31 85 VAL A C 1
ATOM 671 O O . VAL A 1 85 ? 16.150 -2.302 -27.980 1.00 89.31 85 VAL A O 1
ATOM 674 N N . SER A 1 86 ? 16.956 -1.124 -29.721 1.00 92.31 86 SER A N 1
ATOM 675 C CA . SER A 1 86 ? 17.240 0.103 -28.973 1.00 92.31 86 SER A CA 1
ATOM 676 C C . SER A 1 86 ? 16.060 1.055 -29.121 1.00 92.31 86 SER A C 1
ATOM 678 O O . SER A 1 86 ? 15.732 1.447 -30.242 1.00 92.31 86 SER A O 1
ATOM 680 N N . VAL A 1 87 ? 15.410 1.401 -28.015 1.00 89.75 87 VAL A N 1
ATOM 681 C CA . VAL A 1 87 ? 14.164 2.184 -28.006 1.00 89.75 87 VAL A CA 1
ATOM 682 C C . VAL A 1 87 ? 14.176 3.211 -26.882 1.00 89.75 87 VAL A C 1
ATOM 684 O O . VAL A 1 87 ? 14.963 3.097 -25.937 1.00 89.75 87 VAL A O 1
ATOM 687 N N . ASN A 1 88 ? 13.320 4.230 -26.981 1.00 87.56 88 ASN A N 1
ATOM 688 C CA . ASN A 1 88 ? 13.078 5.093 -25.832 1.00 87.56 88 ASN A CA 1
ATOM 689 C C . ASN A 1 88 ? 12.257 4.310 -24.794 1.00 87.56 88 ASN A C 1
ATOM 691 O O . ASN A 1 88 ? 11.356 3.565 -25.182 1.00 87.56 88 ASN A O 1
ATOM 695 N N . PRO A 1 89 ? 12.532 4.471 -23.491 1.00 82.88 89 PRO A N 1
ATOM 696 C CA . PRO A 1 89 ? 11.775 3.796 -22.438 1.00 82.88 89 PRO A CA 1
ATOM 697 C C . PRO A 1 89 ? 10.266 4.089 -22.460 1.00 82.88 89 PRO A C 1
ATOM 699 O O . PRO A 1 89 ? 9.475 3.210 -22.161 1.00 82.88 89 PRO A O 1
ATOM 702 N N . GLU A 1 90 ? 9.853 5.292 -22.863 1.00 81.25 90 GLU A N 1
ATOM 703 C CA . GLU A 1 90 ? 8.432 5.653 -23.018 1.00 81.25 90 GLU A CA 1
ATOM 704 C C . GLU A 1 90 ? 7.708 4.894 -24.141 1.00 81.25 90 GLU A C 1
ATOM 706 O O . GLU A 1 90 ? 6.487 4.758 -24.112 1.00 81.25 90 GLU A O 1
ATOM 711 N N . ASP A 1 91 ? 8.463 4.343 -25.094 1.00 83.38 91 ASP A N 1
ATOM 712 C CA . ASP A 1 91 ? 7.934 3.623 -26.251 1.00 83.38 91 ASP A CA 1
ATOM 713 C C . ASP A 1 91 ? 7.895 2.095 -26.026 1.00 83.38 91 ASP A C 1
ATOM 715 O O . ASP A 1 91 ? 7.449 1.356 -26.906 1.00 83.38 91 ASP A O 1
ATOM 719 N N . THR A 1 92 ? 8.358 1.582 -24.873 1.00 73.19 92 THR A N 1
ATOM 720 C CA . THR A 1 92 ? 8.400 0.127 -24.604 1.00 73.19 92 THR A CA 1
ATOM 721 C C . THR A 1 92 ? 7.043 -0.492 -24.252 1.00 73.19 92 THR A C 1
ATOM 723 O O . THR A 1 92 ? 6.946 -1.717 -24.176 1.00 73.19 92 THR A O 1
ATOM 726 N N . GLY A 1 93 ? 6.000 0.322 -24.051 1.00 69.19 93 GLY A N 1
ATOM 727 C CA . GLY A 1 93 ? 4.723 -0.121 -23.476 1.00 69.19 93 GLY A CA 1
ATOM 728 C C . GLY A 1 93 ? 4.861 -0.520 -22.001 1.00 69.19 93 GLY A C 1
ATOM 729 O O . GLY A 1 93 ? 5.849 -0.158 -21.365 1.00 69.19 93 GLY A O 1
ATOM 730 N N . ASP A 1 94 ? 3.892 -1.285 -21.481 1.00 66.19 94 ASP A N 1
ATOM 731 C CA . ASP A 1 94 ? 3.921 -1.888 -20.138 1.00 66.19 94 ASP A CA 1
ATOM 732 C C . ASP A 1 94 ? 4.459 -3.330 -20.218 1.00 66.19 94 ASP A C 1
ATOM 734 O O . ASP A 1 94 ? 3.674 -4.284 -20.323 1.00 66.19 94 ASP A O 1
ATOM 738 N N . PRO A 1 95 ? 5.789 -3.551 -20.238 1.00 60.78 95 PRO A N 1
ATOM 739 C CA . PRO A 1 95 ? 6.326 -4.896 -20.333 1.00 60.78 95 PRO A CA 1
ATOM 740 C C . PRO A 1 95 ? 5.974 -5.691 -19.074 1.00 60.78 95 PRO A C 1
ATOM 742 O O . PRO A 1 95 ? 6.228 -5.267 -17.946 1.00 60.78 95 PRO A O 1
ATOM 745 N N . VAL A 1 96 ? 5.447 -6.900 -19.268 1.00 62.72 96 VAL A N 1
ATOM 746 C CA . VAL A 1 96 ? 5.342 -7.878 -18.184 1.00 62.72 96 VAL A CA 1
ATOM 747 C C . VAL A 1 96 ? 6.753 -8.372 -17.875 1.00 62.72 96 VAL A C 1
ATOM 749 O O . VAL A 1 96 ? 7.357 -9.091 -18.670 1.00 62.72 96 VAL A O 1
ATOM 752 N N . ILE A 1 97 ? 7.292 -7.961 -16.729 1.00 63.66 97 ILE A N 1
ATOM 753 C CA . ILE A 1 97 ? 8.605 -8.398 -16.253 1.00 63.66 97 ILE A CA 1
ATOM 754 C C . ILE A 1 97 ? 8.404 -9.603 -15.336 1.00 63.66 97 ILE A C 1
ATOM 756 O O . ILE A 1 97 ? 7.744 -9.504 -14.301 1.00 63.66 97 ILE A O 1
ATOM 760 N N . GLU A 1 98 ? 8.998 -10.743 -15.689 1.00 60.84 98 GLU A N 1
ATOM 761 C CA . GLU A 1 98 ? 9.084 -11.871 -14.764 1.00 60.84 98 GLU A CA 1
ATOM 762 C C . GLU A 1 98 ? 10.086 -11.546 -13.651 1.00 60.84 98 GLU A C 1
ATOM 764 O O . GLU A 1 98 ? 11.262 -11.279 -13.904 1.00 60.84 98 GLU A O 1
ATOM 769 N N . VAL A 1 99 ? 9.617 -11.578 -12.403 1.00 65.12 99 VAL A N 1
ATOM 770 C CA . VAL A 1 99 ? 10.451 -11.413 -11.208 1.00 65.12 99 VAL A CA 1
ATOM 771 C C . VAL A 1 99 ? 10.608 -12.793 -10.556 1.00 65.12 99 VAL A C 1
ATOM 773 O O . VAL A 1 99 ? 9.736 -13.201 -9.789 1.00 65.12 99 VAL A O 1
ATOM 776 N N . PRO A 1 100 ? 11.674 -13.556 -10.876 1.00 66.44 100 PRO A N 1
ATOM 777 C CA . PRO A 1 100 ? 11.816 -14.941 -10.420 1.00 66.44 100 PRO A CA 1
ATOM 778 C C . PRO A 1 100 ? 12.152 -15.050 -8.927 1.00 66.44 100 PRO A C 1
ATOM 780 O O . PRO A 1 100 ? 11.883 -16.077 -8.307 1.00 66.44 100 PRO A O 1
ATOM 783 N N . GLU A 1 101 ? 12.730 -13.998 -8.341 1.00 75.44 101 GLU A N 1
ATOM 784 C CA . GLU A 1 101 ? 13.055 -13.923 -6.921 1.00 75.44 101 GLU A CA 1
ATOM 785 C C . GLU A 1 101 ? 12.863 -12.507 -6.373 1.00 75.44 101 GLU A C 1
ATOM 787 O O . GLU A 1 101 ? 13.052 -11.508 -7.067 1.00 75.44 101 GLU A O 1
ATOM 792 N N . ILE A 1 102 ? 12.499 -12.432 -5.095 1.00 70.94 102 ILE A N 1
ATOM 793 C CA . ILE A 1 102 ? 12.325 -11.186 -4.352 1.00 70.94 102 ILE A CA 1
ATOM 794 C C . ILE A 1 102 ? 13.332 -11.185 -3.205 1.00 70.94 102 ILE A C 1
ATOM 796 O O . ILE A 1 102 ? 13.285 -12.042 -2.322 1.00 70.94 102 ILE A O 1
ATOM 800 N N . SER A 1 103 ? 14.229 -10.199 -3.182 1.00 76.94 103 SER A N 1
ATOM 801 C CA . SER A 1 103 ? 15.118 -9.995 -2.036 1.00 76.94 103 SER A CA 1
ATOM 802 C C . SER A 1 103 ? 14.372 -9.384 -0.845 1.00 76.94 103 SER A C 1
ATOM 804 O O . SER A 1 103 ? 13.400 -8.647 -1.007 1.00 76.94 103 SER A O 1
ATOM 806 N N . TRP A 1 104 ? 14.886 -9.581 0.373 1.00 69.81 104 TRP A N 1
ATOM 807 C CA . TRP A 1 104 ? 14.366 -8.909 1.576 1.00 69.81 104 TRP A CA 1
ATOM 808 C C . TRP A 1 104 ? 14.409 -7.375 1.494 1.00 69.81 104 TRP A C 1
ATOM 810 O O . TRP A 1 104 ? 13.619 -6.698 2.150 1.00 69.81 104 TRP A O 1
ATOM 820 N N . GLY A 1 105 ? 15.332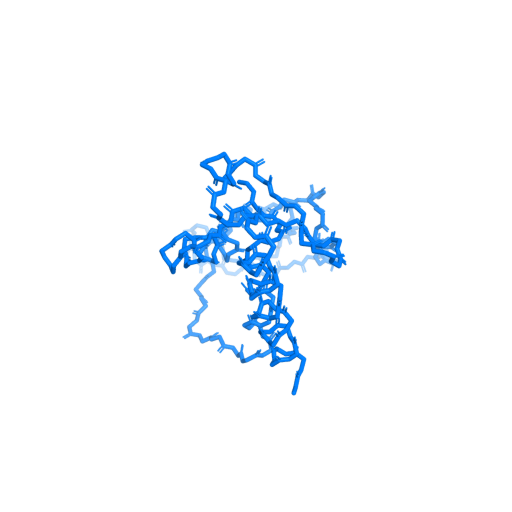 -6.820 0.701 1.00 69.06 105 GLY A N 1
ATOM 821 C CA . GLY A 1 105 ? 15.401 -5.385 0.432 1.00 69.06 105 GLY A CA 1
ATOM 822 C C . GLY A 1 105 ? 14.235 -4.909 -0.433 1.00 69.06 105 GLY A C 1
ATOM 823 O O . GLY A 1 105 ? 13.593 -3.930 -0.078 1.00 69.06 105 GLY A O 1
ATOM 824 N N . GLN A 1 106 ? 13.918 -5.637 -1.507 1.00 68.31 106 GLN A N 1
ATOM 825 C CA . GLN A 1 106 ? 12.758 -5.356 -2.367 1.00 68.31 106 GLN A CA 1
ATOM 826 C C . GLN A 1 106 ? 11.438 -5.613 -1.637 1.00 68.31 106 GLN A C 1
ATOM 828 O O . GLN A 1 106 ? 10.502 -4.833 -1.768 1.00 68.31 106 GLN A O 1
ATOM 833 N N . PHE A 1 107 ? 11.396 -6.636 -0.779 1.00 68.69 107 PHE A N 1
ATOM 834 C CA . PHE A 1 107 ? 10.233 -6.930 0.054 1.00 68.69 107 PHE A CA 1
ATOM 835 C C . PHE A 1 107 ? 9.823 -5.753 0.946 1.00 68.69 107 PHE A C 1
ATOM 837 O O . PHE A 1 107 ? 8.643 -5.575 1.221 1.00 68.69 107 PHE A O 1
ATOM 844 N N . ARG A 1 108 ? 10.768 -4.894 1.355 1.00 68.06 108 ARG A N 1
ATOM 845 C CA . ARG A 1 108 ? 10.462 -3.665 2.102 1.00 68.06 108 ARG A CA 1
ATOM 846 C C . ARG A 1 108 ? 9.527 -2.732 1.336 1.00 68.06 108 ARG A C 1
ATOM 848 O O . ARG A 1 108 ? 8.622 -2.181 1.954 1.00 68.06 108 ARG A O 1
ATOM 855 N N . GLU A 1 109 ? 9.748 -2.551 0.039 1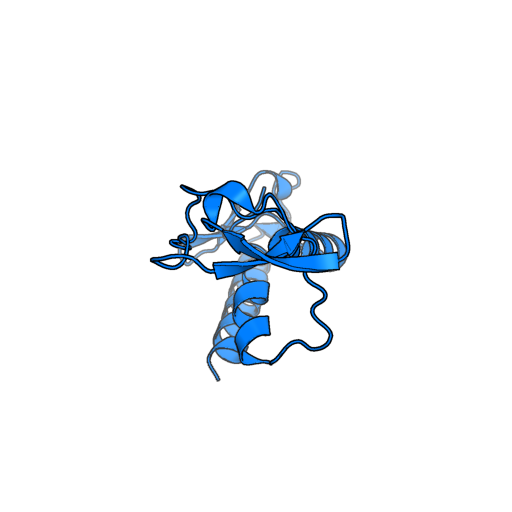.00 63.81 109 GLU A N 1
ATOM 856 C CA . GLU A 1 109 ? 8.905 -1.687 -0.797 1.00 63.81 109 GLU A CA 1
ATOM 857 C C . GLU A 1 109 ? 7.488 -2.272 -0.927 1.00 63.81 109 GLU A C 1
ATOM 859 O O . GLU A 1 109 ? 6.519 -1.537 -1.085 1.00 63.81 109 GLU A O 1
ATOM 864 N N . PHE A 1 110 ? 7.342 -3.588 -0.731 1.00 63.72 110 PHE A N 1
ATOM 865 C CA . PHE A 1 110 ? 6.048 -4.273 -0.691 1.00 63.72 110 PHE A CA 1
ATOM 866 C C . PHE A 1 110 ? 5.348 -4.155 0.668 1.00 63.72 110 PHE A C 1
ATOM 868 O O . PHE A 1 110 ? 4.140 -4.336 0.753 1.00 63.72 110 PHE A O 1
ATOM 875 N N . LEU A 1 111 ? 6.061 -3.824 1.750 1.00 62.09 111 LEU A N 1
ATOM 876 C CA . LEU A 1 111 ? 5.494 -3.760 3.104 1.00 62.09 111 LEU A CA 1
ATOM 877 C C . LEU A 1 111 ? 4.681 -2.484 3.390 1.00 62.09 111 LEU A C 1
ATOM 879 O O . LEU A 1 111 ? 4.161 -2.349 4.494 1.00 62.09 111 LEU A O 1
ATOM 883 N N . LEU A 1 112 ? 4.506 -1.573 2.425 1.00 59.97 112 LEU A N 1
ATOM 884 C CA . LEU A 1 112 ? 3.622 -0.396 2.551 1.00 59.97 112 LEU A CA 1
ATOM 885 C C . LEU A 1 112 ? 2.116 -0.735 2.484 1.00 59.97 112 LEU A C 1
ATOM 887 O O . LEU A 1 112 ? 1.266 0.158 2.444 1.00 59.97 112 LEU A O 1
ATOM 891 N N . CYS A 1 113 ? 1.772 -2.022 2.533 1.00 58.00 113 CYS A N 1
ATOM 892 C CA . CYS A 1 113 ? 0.406 -2.512 2.677 1.00 58.00 113 CYS A CA 1
ATOM 893 C C . CYS A 1 113 ? -0.211 -1.960 3.960 1.00 58.00 113 CYS A C 1
ATOM 895 O O . CYS A 1 113 ? 0.351 -2.146 5.037 1.00 58.00 113 CYS A O 1
ATOM 897 N N . GLY A 1 114 ? -1.358 -1.289 3.877 1.00 52.25 114 GLY A N 1
ATOM 898 C CA . GLY A 1 114 ? -1.971 -0.634 5.039 1.00 52.25 114 GLY A CA 1
ATOM 899 C C . GLY A 1 114 ? -2.168 0.853 4.841 1.00 52.25 114 GLY A C 1
ATOM 900 O O . GLY A 1 114 ? -3.221 1.369 5.189 1.00 52.25 114 GLY A O 1
ATOM 901 N N . GLN A 1 115 ? -1.148 1.533 4.309 1.00 54.25 115 GLN A N 1
ATOM 902 C CA . GLN A 1 115 ? -0.998 2.979 4.510 1.00 54.25 115 GLN A CA 1
ATOM 903 C C . GLN A 1 115 ? -1.046 3.820 3.234 1.00 54.25 115 GLN A C 1
ATOM 905 O O . GLN A 1 115 ? -1.077 5.045 3.337 1.00 54.25 115 GLN A O 1
ATOM 910 N N . GLN A 1 116 ? -1.051 3.200 2.050 1.00 52.16 116 GLN A N 1
ATOM 911 C CA . GLN A 1 116 ? -0.961 3.934 0.780 1.00 52.16 116 GLN A CA 1
ATOM 912 C C . GLN A 1 116 ? -1.975 3.561 -0.303 1.00 52.16 116 GLN A C 1
ATOM 914 O O . GLN A 1 116 ? -1.994 4.240 -1.325 1.00 52.16 116 GLN A O 1
ATOM 919 N N . TYR A 1 117 ? -2.833 2.561 -0.105 1.00 45.97 117 TYR A N 1
ATOM 920 C CA . TYR A 1 117 ? -3.766 2.144 -1.153 1.00 45.97 117 TYR A CA 1
ATOM 921 C 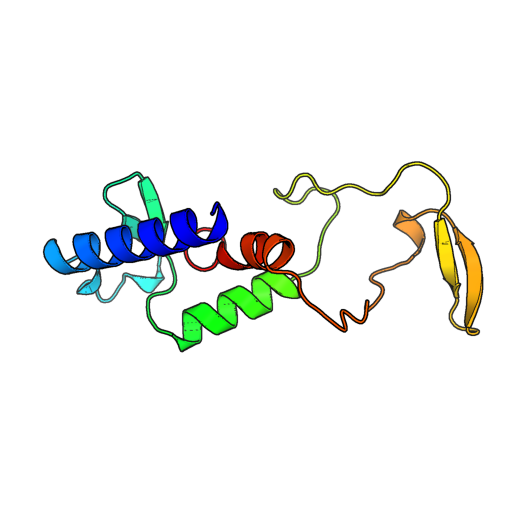C . TYR A 1 117 ? -5.198 2.023 -0.620 1.00 45.97 117 TYR A C 1
ATOM 923 O O . TYR A 1 117 ? -5.459 1.209 0.265 1.00 45.97 117 TYR A O 1
ATOM 931 N N . GLU A 1 118 ? -6.082 2.857 -1.181 1.00 41.84 118 GLU A N 1
ATOM 932 C CA . GLU A 1 118 ? -7.515 2.583 -1.386 1.00 41.84 118 GLU A CA 1
ATOM 933 C C . GLU A 1 118 ? -7.688 1.722 -2.643 1.00 41.84 118 GLU A C 1
ATOM 935 O O . GLU A 1 118 ? -7.113 2.066 -3.707 1.00 41.84 118 GLU A O 1
#